Protein AF-A0A0E3AZK5-F1 (afdb_monomer)

Structure (mmCIF, N/CA/C/O backbone):
data_AF-A0A0E3AZK5-F1
#
_entry.id   AF-A0A0E3AZK5-F1
#
loop_
_atom_site.group_PDB
_atom_site.id
_atom_site.type_symbol
_atom_site.label_atom_id
_atom_site.label_alt_id
_atom_site.label_comp_id
_atom_site.label_asym_id
_atom_site.label_entity_id
_atom_site.label_seq_id
_atom_site.pdbx_PDB_ins_code
_atom_site.Cartn_x
_atom_site.Cartn_y
_atom_site.Cartn_z
_atom_site.occupancy
_atom_site.B_iso_or_equiv
_atom_site.auth_seq_id
_atom_site.auth_comp_id
_atom_site.auth_asym_id
_atom_site.auth_atom_id
_atom_site.pdbx_PDB_model_num
ATOM 1 N N . MET A 1 1 ? -5.463 3.714 -2.138 1.00 70.75 1 MET A N 1
ATOM 2 C CA . MET A 1 1 ? -4.467 3.513 -1.055 1.00 70.75 1 MET A CA 1
ATOM 3 C C . MET A 1 1 ? -3.089 3.073 -1.551 1.00 70.75 1 MET A C 1
ATOM 5 O O . MET A 1 1 ? -2.110 3.666 -1.127 1.00 70.75 1 MET A O 1
ATOM 9 N N . ALA A 1 2 ? -2.965 2.024 -2.381 1.00 78.50 2 ALA A N 1
ATOM 10 C CA . ALA A 1 2 ? -1.644 1.523 -2.801 1.00 78.50 2 ALA A CA 1
ATOM 11 C C . ALA A 1 2 ? -0.854 2.525 -3.663 1.00 78.50 2 ALA A C 1
ATOM 13 O O . ALA A 1 2 ? 0.366 2.587 -3.544 1.00 78.50 2 ALA A O 1
ATOM 14 N N . VAL A 1 3 ? -1.567 3.284 -4.501 1.00 84.88 3 VAL A N 1
ATOM 15 C CA . VAL A 1 3 ? -1.012 4.320 -5.381 1.00 84.88 3 VAL A CA 1
ATOM 16 C C . VAL A 1 3 ? -0.935 5.662 -4.650 1.00 84.88 3 VAL A C 1
ATOM 18 O O . VAL A 1 3 ? 0.124 6.267 -4.658 1.00 84.88 3 VAL A O 1
ATOM 21 N N . ASP A 1 4 ? -1.991 6.068 -3.934 1.00 85.94 4 ASP A N 1
ATOM 22 C CA . ASP A 1 4 ? -2.040 7.359 -3.213 1.00 85.94 4 ASP A CA 1
ATOM 23 C C . ASP A 1 4 ? -1.015 7.453 -2.070 1.00 85.94 4 ASP A C 1
ATOM 25 O O . ASP A 1 4 ? -0.400 8.490 -1.843 1.00 85.94 4 ASP A O 1
ATOM 29 N N . PHE A 1 5 ? -0.793 6.342 -1.358 1.00 89.88 5 PHE A N 1
ATOM 30 C CA . PHE A 1 5 ? 0.153 6.259 -0.246 1.00 89.88 5 PHE A CA 1
ATOM 31 C C . PHE A 1 5 ? 1.169 5.135 -0.490 1.00 89.88 5 PHE A C 1
ATOM 33 O O . PHE A 1 5 ? 1.164 4.117 0.216 1.00 89.88 5 PHE A O 1
ATOM 40 N N . PRO A 1 6 ? 2.087 5.293 -1.463 1.00 90.62 6 PRO A N 1
ATOM 41 C CA . PRO A 1 6 ? 2.997 4.222 -1.864 1.00 90.62 6 PRO A CA 1
ATOM 42 C C . PRO A 1 6 ? 3.951 3.836 -0.726 1.00 90.62 6 PRO A C 1
ATOM 44 O O . PRO A 1 6 ? 4.367 2.685 -0.624 1.00 90.62 6 PRO A O 1
ATOM 47 N N . ALA A 1 7 ? 4.242 4.759 0.197 1.00 91.38 7 ALA A N 1
ATOM 48 C CA . ALA A 1 7 ? 5.083 4.509 1.367 1.00 91.38 7 ALA A CA 1
ATOM 49 C C . ALA A 1 7 ? 4.430 3.592 2.421 1.00 91.38 7 ALA A C 1
ATOM 51 O O . ALA A 1 7 ? 5.108 3.114 3.332 1.00 91.38 7 ALA A O 1
ATOM 52 N N . TYR A 1 8 ? 3.120 3.332 2.348 1.00 93.38 8 TYR A N 1
ATOM 53 C CA . TYR A 1 8 ? 2.458 2.504 3.353 1.00 93.38 8 TYR A CA 1
ATOM 54 C C . TYR A 1 8 ? 2.892 1.050 3.193 1.00 93.38 8 TYR A C 1
ATOM 56 O O . TYR A 1 8 ? 2.711 0.450 2.143 1.00 93.38 8 TYR A O 1
ATOM 64 N N . GLY A 1 9 ? 3.447 0.439 4.236 1.00 92.81 9 GLY A N 1
ATOM 65 C CA . GLY A 1 9 ? 3.643 -1.012 4.258 1.00 92.81 9 GLY A CA 1
ATOM 66 C C . GLY A 1 9 ? 2.309 -1.765 4.342 1.00 92.81 9 GLY A C 1
ATOM 67 O O . GLY A 1 9 ? 1.285 -1.196 4.724 1.00 92.81 9 GLY A O 1
ATOM 68 N N . GLN A 1 10 ? 2.330 -3.071 4.056 1.00 94.19 10 GLN A N 1
ATOM 69 C CA . GLN A 1 10 ? 1.148 -3.949 4.109 1.00 94.19 10 GLN A CA 1
ATOM 70 C C . GLN A 1 10 ? 0.384 -3.862 5.446 1.00 94.19 10 GLN A C 1
ATOM 72 O O . GLN A 1 10 ? -0.845 -3.889 5.474 1.00 94.19 10 GLN A O 1
ATOM 77 N N . GLN A 1 11 ? 1.105 -3.693 6.562 1.00 95.62 11 GLN A N 1
ATOM 78 C CA . GLN A 1 11 ? 0.511 -3.584 7.895 1.00 95.62 11 GLN A CA 1
ATOM 79 C C . GLN A 1 11 ? -0.162 -2.229 8.129 1.00 95.62 11 GLN A C 1
ATOM 81 O O . GLN A 1 11 ? -1.267 -2.177 8.660 1.00 95.62 11 GLN A O 1
ATOM 86 N N . ARG A 1 12 ? 0.454 -1.131 7.675 1.00 95.38 12 ARG A N 1
ATOM 87 C CA . ARG A 1 12 ? -0.147 0.206 7.772 1.00 95.38 12 ARG A CA 1
ATOM 88 C C . ARG A 1 12 ? -1.392 0.319 6.895 1.00 95.38 12 ARG A C 1
ATOM 90 O O . ARG A 1 12 ? -2.404 0.827 7.358 1.00 95.38 12 ARG A O 1
ATOM 97 N N . ALA A 1 13 ? -1.333 -0.206 5.672 1.00 95.06 13 ALA A N 1
ATOM 98 C CA . ALA A 1 13 ? -2.481 -0.253 4.773 1.00 95.06 13 ALA A CA 1
ATOM 99 C C . ALA A 1 13 ? -3.646 -1.065 5.373 1.00 95.06 13 ALA A C 1
ATOM 101 O O . ALA A 1 13 ? -4.781 -0.605 5.346 1.00 95.06 13 ALA A O 1
ATOM 102 N N . SER A 1 14 ? -3.364 -2.220 5.987 1.00 96.25 14 SER A N 1
ATOM 103 C CA . SER A 1 14 ? -4.361 -3.014 6.726 1.00 96.25 14 SER A CA 1
ATOM 104 C C . SER A 1 14 ? -4.979 -2.242 7.903 1.00 96.25 14 SER A C 1
ATOM 106 O O . SER A 1 14 ? -6.200 -2.222 8.046 1.00 96.25 14 SER A O 1
ATOM 108 N N . ASN A 1 15 ? -4.170 -1.542 8.706 1.00 96.56 15 ASN A N 1
ATOM 109 C CA . ASN A 1 15 ? -4.670 -0.734 9.824 1.00 96.56 15 ASN A CA 1
ATOM 110 C C . ASN A 1 15 ? -5.569 0.420 9.364 1.00 96.56 15 ASN A C 1
ATOM 112 O O . ASN A 1 15 ? -6.569 0.711 10.014 1.00 96.56 15 ASN A O 1
ATOM 116 N N . GLU A 1 16 ? -5.227 1.077 8.258 1.00 95.38 16 GLU A N 1
ATOM 117 C CA . GLU A 1 16 ? -6.013 2.193 7.735 1.00 95.38 16 GLU A CA 1
ATOM 118 C C . GLU A 1 16 ? -7.338 1.713 7.121 1.00 95.38 16 GLU A C 1
ATOM 120 O O . GLU A 1 16 ? -8.383 2.302 7.380 1.00 95.38 16 GLU A O 1
ATOM 125 N N . LEU A 1 17 ? -7.338 0.562 6.437 1.00 94.50 17 LEU A N 1
ATOM 126 C CA . LEU A 1 17 ? -8.573 -0.105 6.007 1.00 94.50 17 LEU A CA 1
ATOM 127 C C . LEU A 1 17 ? -9.451 -0.494 7.203 1.00 94.50 17 LEU A C 1
ATOM 129 O O . LEU A 1 17 ? -10.662 -0.280 7.177 1.00 94.50 17 LEU A O 1
ATOM 133 N N . LYS A 1 18 ? -8.844 -0.974 8.295 1.00 96.25 18 LYS A N 1
ATOM 134 C CA . LYS A 1 18 ? -9.572 -1.308 9.525 1.00 96.25 18 LYS A CA 1
A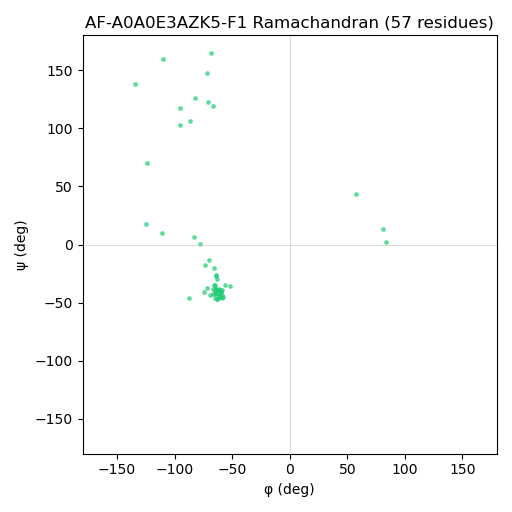TOM 135 C C . LYS A 1 18 ? -10.276 -0.089 10.127 1.00 96.25 18 LYS A C 1
ATOM 137 O O . LYS A 1 18 ? -11.401 -0.232 10.599 1.00 96.25 18 LYS A O 1
ATOM 142 N N . LYS A 1 19 ? -9.663 1.102 10.089 1.00 95.56 19 LYS A N 1
ATOM 143 C CA . LYS A 1 19 ? -10.315 2.350 10.539 1.00 95.56 19 LYS A CA 1
ATOM 144 C C . LYS A 1 19 ? -11.537 2.713 9.695 1.00 95.56 19 LYS A C 1
ATOM 146 O O . LYS A 1 19 ? -12.476 3.296 10.218 1.00 95.56 19 LYS A O 1
ATOM 151 N N . GLN A 1 20 ? -11.542 2.329 8.421 1.00 95.00 20 GLN A N 1
ATOM 152 C CA . GLN A 1 20 ? -12.669 2.506 7.500 1.00 95.00 20 GLN A CA 1
ATOM 153 C C . GLN A 1 20 ? -13.726 1.390 7.626 1.00 95.00 20 GLN A C 1
ATOM 155 O O . GLN A 1 20 ? -14.652 1.324 6.823 1.00 95.00 20 GLN A O 1
ATOM 160 N N . GLY A 1 21 ? -13.593 0.488 8.607 1.00 96.31 21 GLY A N 1
ATOM 161 C CA . GLY A 1 21 ? -14.494 -0.651 8.808 1.00 96.31 21 GLY A CA 1
ATOM 162 C C . GLY A 1 21 ? -14.170 -1.881 7.950 1.00 96.31 21 GLY A C 1
ATOM 163 O O . GLY A 1 21 ? -14.861 -2.891 8.051 1.00 96.31 21 GLY A O 1
ATOM 164 N N . ILE A 1 22 ? -13.104 -1.843 7.143 1.00 96.12 22 ILE A N 1
ATOM 165 C CA . ILE A 1 22 ? -12.680 -2.956 6.284 1.00 96.12 22 ILE A CA 1
ATOM 166 C C . ILE A 1 22 ? -11.602 -3.766 7.006 1.00 96.12 22 ILE A C 1
ATOM 168 O O . ILE A 1 22 ? -10.432 -3.387 7.071 1.00 96.12 22 ILE A O 1
ATOM 172 N N . ILE A 1 23 ? -11.982 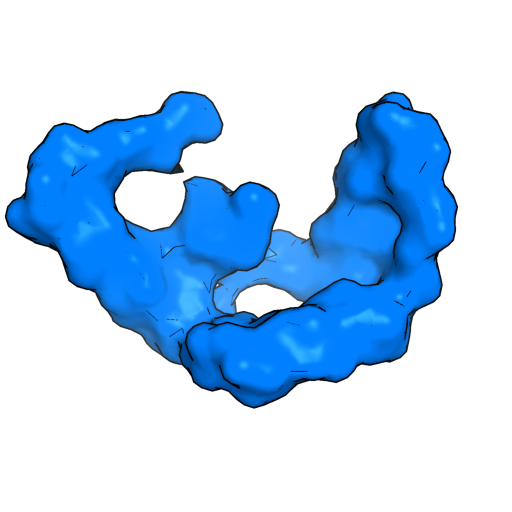-4.924 7.542 1.00 95.19 23 ILE A N 1
ATOM 173 C CA . ILE A 1 23 ? -11.049 -5.809 8.243 1.00 95.19 23 ILE A CA 1
ATOM 174 C C . ILE A 1 23 ? -10.374 -6.728 7.227 1.00 95.19 23 ILE A C 1
ATOM 176 O O . ILE A 1 23 ? -10.971 -7.675 6.721 1.00 95.19 23 ILE A O 1
ATOM 180 N N . VAL A 1 24 ? -9.101 -6.462 6.946 1.00 95.69 24 VAL A N 1
ATOM 181 C CA . VAL A 1 24 ? -8.283 -7.270 6.038 1.00 95.69 24 VAL A CA 1
ATOM 182 C C . VAL A 1 24 ? -6.914 -7.533 6.647 1.00 95.69 24 VAL A C 1
ATOM 184 O O . VAL A 1 24 ? -6.299 -6.638 7.227 1.00 95.69 24 VAL A O 1
ATOM 187 N N . ALA A 1 25 ? -6.414 -8.761 6.519 1.00 96.31 25 ALA A N 1
ATOM 188 C CA . ALA A 1 25 ? -5.091 -9.114 7.016 1.00 96.31 25 ALA A CA 1
ATOM 189 C C . ALA A 1 25 ? -3.976 -8.4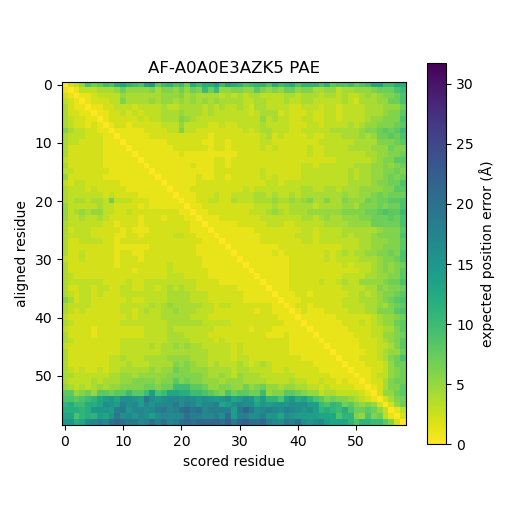81 6.153 1.00 96.31 25 ALA A C 1
ATOM 191 O O . ALA A 1 25 ? -4.129 -8.384 4.932 1.00 96.31 25 ALA A O 1
ATOM 192 N N . PRO A 1 26 ? -2.810 -8.124 6.732 1.00 95.94 26 PRO A N 1
ATOM 193 C CA . PRO A 1 26 ? -1.680 -7.582 5.969 1.00 95.94 26 PRO A CA 1
ATOM 194 C C . PRO A 1 26 ? -1.208 -8.503 4.833 1.00 95.94 26 PRO A C 1
ATOM 196 O O . PRO A 1 26 ? -0.838 -8.026 3.764 1.00 95.94 26 PRO A O 1
ATOM 199 N N . ALA A 1 27 ? -1.263 -9.825 5.035 1.00 96.88 27 ALA A N 1
ATOM 200 C CA . ALA A 1 27 ? -0.934 -10.799 3.995 1.00 96.88 27 ALA A CA 1
ATOM 201 C C . ALA A 1 27 ? -1.881 -10.687 2.787 1.00 96.88 27 ALA A C 1
ATOM 203 O O . ALA A 1 27 ? -1.423 -10.660 1.648 1.00 96.88 27 ALA A O 1
ATOM 204 N N . THR A 1 28 ? -3.184 -10.524 3.029 1.00 95.75 28 THR A N 1
ATOM 205 C CA . THR A 1 28 ? -4.187 -10.321 1.976 1.00 95.75 28 THR A CA 1
ATOM 206 C C . THR A 1 28 ? -3.952 -9.015 1.219 1.00 95.75 28 THR A C 1
ATOM 208 O O . THR A 1 28 ? -4.058 -9.000 -0.005 1.00 95.75 28 THR A O 1
ATOM 211 N N . VAL A 1 29 ? -3.558 -7.936 1.909 1.00 96.12 29 VAL A N 1
ATOM 212 C CA . VAL A 1 29 ? -3.171 -6.668 1.259 1.00 96.12 29 VAL A CA 1
ATOM 213 C C . VAL A 1 29 ? -2.021 -6.893 0.273 1.00 96.12 29 VAL A C 1
ATOM 215 O O . VAL A 1 29 ? -2.094 -6.449 -0.872 1.00 96.12 29 VAL A O 1
ATOM 218 N N . ARG A 1 30 ? -0.990 -7.647 0.675 1.00 94.94 30 ARG A N 1
ATOM 219 C CA . ARG A 1 30 ? 0.116 -8.008 -0.220 1.00 94.94 30 ARG A CA 1
ATOM 220 C C . ARG A 1 30 ? -0.339 -8.881 -1.386 1.00 94.94 30 ARG A C 1
ATOM 222 O O . ARG A 1 30 ? 0.099 -8.639 -2.504 1.00 94.94 30 ARG A O 1
ATOM 229 N N . SER A 1 31 ? -1.209 -9.867 -1.163 1.00 96.81 31 SER A N 1
ATOM 230 C CA . SER A 1 31 ? -1.747 -10.700 -2.248 1.00 96.81 31 SER A CA 1
ATOM 231 C C . SER A 1 31 ? -2.488 -9.870 -3.295 1.00 96.81 31 SER A C 1
ATOM 233 O O . SER A 1 31 ? -2.336 -10.128 -4.486 1.00 96.81 31 SER A O 1
ATOM 235 N N . VAL A 1 32 ? -3.248 -8.856 -2.872 1.00 95.19 32 VAL A N 1
ATOM 236 C CA . VAL A 1 32 ? -3.883 -7.901 -3.792 1.00 95.19 32 VAL A CA 1
ATOM 237 C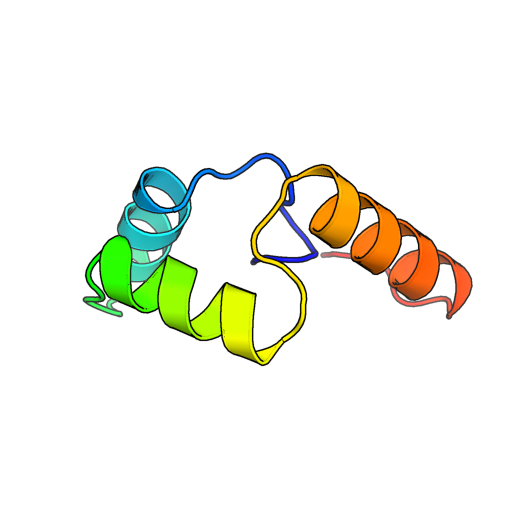 C . VAL A 1 32 ? -2.820 -7.114 -4.556 1.00 95.19 32 VAL A C 1
ATOM 239 O O . VAL A 1 32 ? -2.888 -7.043 -5.776 1.00 95.19 32 VAL A O 1
ATOM 242 N N . TRP A 1 33 ? -1.797 -6.586 -3.881 1.00 95.62 33 TRP A N 1
ATOM 243 C CA . TRP A 1 33 ? -0.718 -5.859 -4.555 1.00 95.62 33 TRP A CA 1
ATOM 244 C C . TRP A 1 33 ? 0.017 -6.697 -5.600 1.00 95.62 33 TRP A C 1
ATOM 246 O O . TRP A 1 33 ? 0.234 -6.210 -6.700 1.00 95.62 33 TRP A O 1
ATOM 256 N N . VAL A 1 34 ? 0.335 -7.960 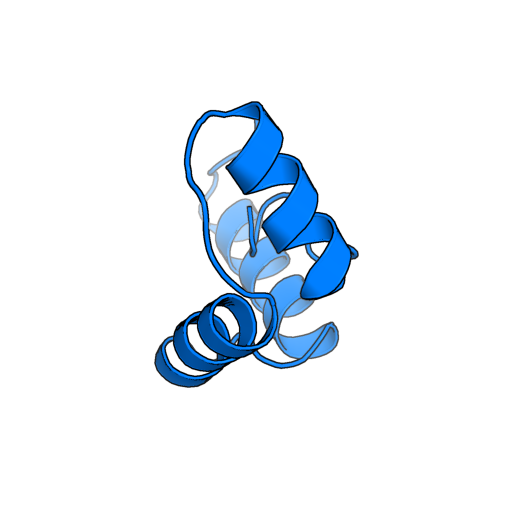-5.306 1.00 95.81 34 VAL A N 1
ATOM 257 C CA . VAL A 1 34 ? 0.979 -8.871 -6.271 1.00 95.81 34 VAL A CA 1
ATOM 258 C C . VAL A 1 34 ? 0.116 -9.061 -7.521 1.00 95.81 34 VAL A C 1
ATOM 260 O O . VAL A 1 34 ? 0.638 -9.054 -8.629 1.00 95.81 34 VAL A O 1
ATOM 263 N N . ARG A 1 35 ? -1.211 -9.178 -7.372 1.00 95.50 35 ARG A N 1
ATOM 264 C CA . ARG A 1 35 ? -2.135 -9.321 -8.514 1.00 95.50 35 ARG A CA 1
ATOM 265 C C . ARG A 1 35 ? -2.185 -8.086 -9.416 1.00 95.50 35 ARG A C 1
ATOM 267 O O . ARG A 1 35 ? -2.613 -8.201 -10.558 1.00 95.50 35 ARG A O 1
ATOM 274 N N . HIS A 1 36 ? -1.768 -6.934 -8.902 1.00 93.25 36 HIS A N 1
ATOM 275 C CA . HIS A 1 36 ? -1.769 -5.661 -9.616 1.00 93.25 36 HIS A CA 1
ATOM 276 C C . HIS A 1 36 ? -0.361 -5.146 -9.946 1.00 93.25 36 HIS A C 1
ATOM 278 O O . HIS A 1 36 ? -0.241 -4.006 -10.374 1.00 93.25 36 HIS A O 1
ATOM 284 N N . ASP A 1 37 ? 0.689 -5.954 -9.758 1.00 93.56 37 ASP A N 1
ATOM 285 C CA . ASP A 1 37 ? 2.089 -5.538 -9.937 1.00 93.56 37 ASP A CA 1
ATOM 286 C C . ASP A 1 37 ? 2.473 -4.327 -9.055 1.00 93.56 37 ASP A C 1
ATOM 288 O O . ASP A 1 37 ? 3.100 -3.370 -9.491 1.00 93.56 37 ASP A O 1
ATOM 292 N N . LEU A 1 38 ? 2.050 -4.334 -7.788 1.00 94.88 38 LEU A N 1
ATOM 293 C CA . LEU A 1 38 ? 2.254 -3.253 -6.809 1.00 94.88 38 LEU A CA 1
ATOM 294 C C . LEU A 1 38 ? 2.941 -3.739 -5.523 1.00 94.88 38 LEU A C 1
ATOM 296 O O . LEU A 1 38 ? 2.862 -3.101 -4.474 1.00 94.88 38 LEU A O 1
ATOM 300 N N . GLU A 1 39 ? 3.582 -4.902 -5.544 1.00 92.88 39 GLU A N 1
ATOM 301 C CA . GLU A 1 39 ? 4.086 -5.563 -4.339 1.00 92.88 39 GLU A CA 1
ATOM 302 C C . GLU A 1 39 ? 5.337 -4.911 -3.739 1.00 92.88 39 GLU A C 1
ATOM 304 O O . GLU A 1 39 ? 5.642 -5.128 -2.564 1.00 92.88 39 GLU A O 1
ATOM 309 N N . THR A 1 40 ? 6.043 -4.085 -4.514 1.00 93.62 40 THR A N 1
ATOM 310 C CA . THR A 1 40 ? 7.207 -3.321 -4.052 1.00 93.62 40 THR A CA 1
ATOM 311 C C . THR A 1 40 ? 6.905 -1.829 -3.975 1.00 93.62 40 THR A C 1
ATOM 313 O O . THR A 1 40 ? 5.966 -1.316 -4.585 1.00 93.62 40 THR A O 1
ATOM 316 N N . PHE A 1 41 ? 7.703 -1.102 -3.192 1.00 92.00 41 PHE A N 1
ATOM 317 C CA . PHE A 1 41 ? 7.612 0.357 -3.142 1.00 92.00 41 PHE A CA 1
ATOM 318 C C . PHE A 1 41 ? 7.898 0.987 -4.510 1.00 92.00 41 PHE A C 1
ATOM 320 O O . PHE A 1 41 ? 7.122 1.821 -4.957 1.00 92.00 41 PHE A O 1
ATOM 327 N N . SER A 1 42 ? 8.944 0.536 -5.207 1.00 93.56 42 SER A N 1
ATOM 328 C CA . SER A 1 42 ? 9.320 1.059 -6.526 1.00 93.56 42 SER A CA 1
ATOM 329 C C . SER A 1 42 ? 8.207 0.898 -7.561 1.00 93.56 42 SER A C 1
ATOM 331 O O . SER A 1 42 ? 7.937 1.825 -8.317 1.00 93.56 42 SER A O 1
ATOM 333 N N . LYS A 1 43 ? 7.515 -0.250 -7.565 1.00 94.25 43 LYS A N 1
ATOM 334 C CA . LYS A 1 43 ? 6.363 -0.479 -8.446 1.00 94.25 43 LYS A CA 1
ATOM 335 C C . LYS A 1 43 ? 5.198 0.457 -8.124 1.00 94.25 43 LYS A C 1
ATOM 337 O O . LYS A 1 43 ? 4.613 1.046 -9.027 1.00 94.25 43 LYS A O 1
ATOM 342 N N . ARG A 1 44 ? 4.911 0.666 -6.836 1.00 94.44 44 ARG A N 1
ATOM 343 C CA . ARG A 1 44 ? 3.873 1.611 -6.390 1.00 94.44 44 ARG A CA 1
ATOM 344 C C . ARG A 1 44 ? 4.216 3.063 -6.697 1.00 94.44 44 ARG A C 1
ATOM 346 O O . ARG A 1 44 ? 3.331 3.804 -7.103 1.00 94.44 44 ARG A O 1
ATOM 353 N N . LEU A 1 45 ? 5.483 3.450 -6.561 1.00 93.75 45 LEU A N 1
ATOM 354 C CA . LEU A 1 45 ? 5.956 4.783 -6.932 1.00 93.75 45 LEU A CA 1
ATOM 355 C C . LEU A 1 45 ? 5.799 5.019 -8.437 1.00 93.75 45 LEU A C 1
ATOM 357 O O . LEU A 1 45 ? 5.217 6.018 -8.838 1.00 93.75 45 LEU A O 1
ATOM 361 N N . LYS A 1 46 ? 6.208 4.053 -9.265 1.00 92.62 46 LYS A N 1
ATOM 362 C CA . LYS A 1 46 ? 6.022 4.123 -10.719 1.00 92.62 46 LYS A CA 1
ATOM 363 C C . LYS A 1 46 ? 4.543 4.202 -11.112 1.00 92.62 46 LYS A C 1
ATOM 365 O O . LYS A 1 46 ? 4.183 4.929 -12.034 1.00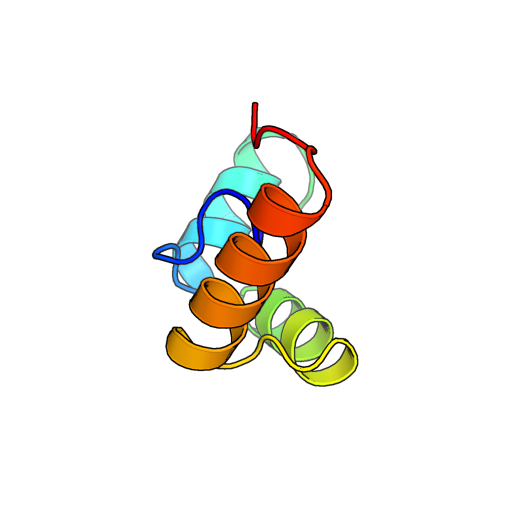 92.62 46 LYS A O 1
ATOM 370 N N . ALA A 1 47 ? 3.677 3.466 -10.416 1.00 91.38 47 ALA A N 1
ATOM 371 C CA . ALA A 1 47 ? 2.235 3.547 -10.629 1.00 91.38 47 ALA A CA 1
ATOM 372 C C . ALA A 1 47 ? 1.679 4.935 -10.274 1.00 91.38 47 ALA A C 1
ATOM 374 O O . ALA A 1 47 ? 0.829 5.443 -10.998 1.00 91.38 47 ALA A O 1
ATOM 375 N N . LEU A 1 48 ? 2.186 5.566 -9.209 1.00 91.56 48 LEU A N 1
ATOM 376 C CA . LEU A 1 48 ? 1.829 6.934 -8.832 1.00 91.56 48 LEU A CA 1
ATOM 377 C C . LEU A 1 48 ? 2.285 7.952 -9.884 1.00 91.56 48 LEU A C 1
ATOM 379 O O . LEU A 1 48 ? 1.493 8.790 -10.298 1.00 91.56 48 LEU A O 1
ATOM 383 N N . GLU A 1 49 ? 3.521 7.846 -10.368 1.00 90.88 49 GLU A N 1
ATOM 384 C CA . GLU A 1 49 ? 4.042 8.704 -11.440 1.00 90.88 49 GLU A CA 1
ATOM 385 C C . GLU A 1 49 ? 3.201 8.582 -12.719 1.00 90.88 49 GLU A C 1
ATOM 387 O O . GLU A 1 49 ? 2.801 9.588 -13.303 1.00 90.88 49 GLU A O 1
ATOM 392 N N . ALA A 1 50 ? 2.872 7.352 -13.128 1.00 90.56 50 ALA A N 1
ATOM 393 C CA . ALA A 1 50 ? 2.032 7.099 -14.296 1.00 90.56 50 ALA A CA 1
ATOM 394 C C . ALA A 1 50 ? 0.599 7.626 -14.117 1.00 90.56 50 ALA A C 1
ATOM 396 O O . ALA A 1 50 ? -0.020 8.070 -15.084 1.00 90.56 50 ALA A O 1
ATOM 397 N N . PHE A 1 51 ? 0.067 7.572 -12.896 1.00 87.62 51 PHE A N 1
ATOM 398 C CA . PHE A 1 51 ? -1.251 8.099 -12.551 1.00 87.62 51 PHE A CA 1
ATOM 399 C C . PHE A 1 51 ? -1.279 9.634 -12.593 1.00 87.62 51 PHE A C 1
ATOM 401 O O . PHE A 1 51 ? -2.183 10.212 -13.194 1.00 87.62 51 PHE A O 1
ATOM 408 N N . MET A 1 52 ? -0.243 10.292 -12.060 1.00 87.75 52 MET A N 1
ATOM 409 C CA . MET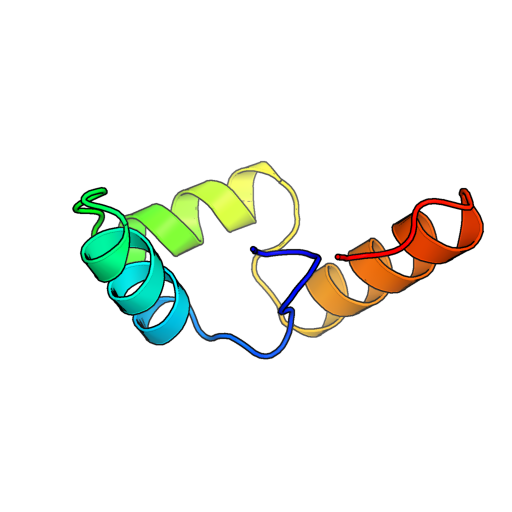 A 1 52 ? -0.075 11.749 -12.144 1.00 87.75 52 MET A CA 1
ATOM 410 C C . MET A 1 52 ? 0.123 12.223 -13.589 1.00 87.75 52 MET A C 1
ATOM 412 O O . MET A 1 52 ? -0.459 13.227 -13.993 1.00 87.75 52 MET A O 1
ATOM 416 N N . ALA A 1 53 ? 0.896 11.487 -14.394 1.00 88.50 53 ALA A N 1
ATOM 417 C CA . ALA A 1 53 ? 1.111 11.801 -15.808 1.00 88.50 53 ALA A CA 1
ATOM 418 C C . ALA A 1 53 ? -0.180 11.714 -16.645 1.00 88.50 53 ALA A C 1
ATOM 420 O O . ALA A 1 53 ? -0.310 12.412 -17.647 1.00 88.50 53 ALA A O 1
ATOM 421 N N . GLN A 1 54 ? -1.149 10.896 -16.220 1.00 84.81 54 GLN A N 1
ATOM 422 C CA . GLN A 1 54 ? -2.487 10.822 -16.821 1.00 84.81 54 GLN A CA 1
ATOM 423 C C . GLN A 1 54 ? -3.409 11.983 -16.401 1.00 84.81 54 GLN A C 1
ATOM 425 O O . GLN A 1 54 ? -4.554 12.038 -16.843 1.00 84.81 54 GLN A O 1
ATOM 430 N N . GLY A 1 55 ? -2.932 12.920 -15.573 1.00 76.50 55 GLY A N 1
ATOM 431 C CA . GLY A 1 55 ? -3.700 14.079 -15.116 1.00 76.50 55 GLY A CA 1
ATOM 432 C C . GLY A 1 55 ? -4.658 13.782 -13.962 1.00 76.50 55 GLY A C 1
ATOM 433 O O . GLY A 1 55 ? -5.519 14.609 -13.668 1.00 76.50 55 GLY A O 1
ATOM 434 N N . ASN A 1 56 ? -4.528 12.624 -13.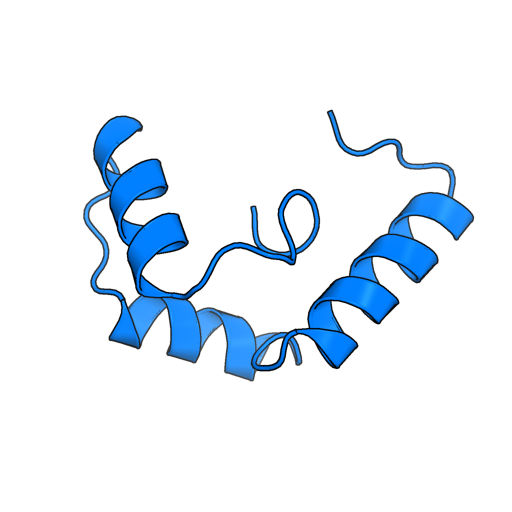305 1.00 71.88 56 ASN A N 1
ATOM 435 C CA . ASN A 1 56 ? -5.335 12.291 -12.138 1.00 71.88 56 ASN A CA 1
ATOM 436 C C . ASN A 1 56 ? -4.565 12.659 -10.860 1.00 71.88 56 ASN A C 1
ATOM 438 O O . ASN A 1 56 ? -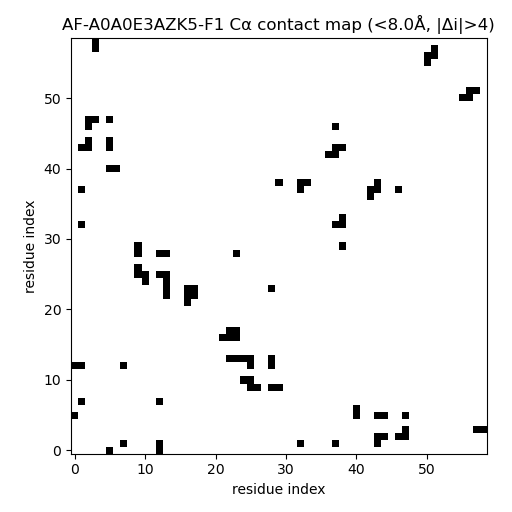3.481 12.133 -10.598 1.00 71.88 56 ASN A O 1
ATOM 442 N N . SER A 1 57 ? -5.103 13.590 -10.074 1.00 60.41 57 SER A N 1
ATOM 443 C CA . SER A 1 57 ? -4.496 14.007 -8.807 1.00 60.41 57 SER A CA 1
ATOM 444 C C . SER A 1 57 ? -4.872 13.012 -7.702 1.00 60.41 57 SER A C 1
ATOM 446 O O . SER A 1 57 ? -6.066 12.769 -7.515 1.00 60.41 57 SER A O 1
ATOM 448 N N . PRO A 1 58 ? -3.911 12.434 -6.955 1.00 63.44 58 PRO A N 1
ATOM 449 C CA . PRO A 1 58 ? -4.235 11.678 -5.750 1.00 63.44 58 PRO A CA 1
ATOM 450 C C . PRO A 1 58 ? -4.801 12.657 -4.710 1.00 63.44 58 PRO A C 1
ATOM 452 O O . PRO A 1 58 ? -4.150 13.646 -4.370 1.00 63.44 58 PRO A O 1
ATOM 455 N N . VAL A 1 59 ? -6.045 12.418 -4.292 1.00 57.75 59 VAL A N 1
ATOM 456 C CA . VAL A 1 59 ? -6.772 13.206 -3.277 1.00 57.75 59 VAL A CA 1
ATOM 457 C C . VAL A 1 59 ? -6.243 12.979 -1.867 1.00 57.75 59 VAL A C 1
ATOM 459 O O . VAL A 1 59 ? -5.864 11.828 -1.546 1.00 57.75 59 VAL A O 1
#

pLDDT: mean 90.47, std 8.95, range [57.75, 96.88]

Sequence (59 aa):
MAVDFPAYGQQRASNELKKQGIIVAPATVRSVWVRHDLETFSKRLKALEAFMAQGNSPV

Foldseek 3Di:
DCQLCVVDQLVNVQVVCVVVVRHDDSVVSLVVCVVVVRNDSVSSPVVNVVCVVVVHDRD

Organism: NCBI:txid280505

Solvent-accessible surface area (backbone atoms only — not comparable to full-atom values): 3312 Å² total; per-residue (Å²): 100,64,47,72,40,34,85,54,49,44,60,55,49,24,53,56,37,39,74,73,71,43,85,52,55,34,67,56,50,42,55,52,23,54,77,68,64,37,69,45,55,69,43,13,46,52,49,32,54,54,41,47,74,70,73,48,77,77,128

Secondary structure (DSSP, 8-state):
-TTT-TT--HHHHHHHHHHTT----HHHHHHHHHHTT-SSHHHHHHHHHHHHHTTPPP-

Radius of gyration: 11.55 Å; Cα contacts (8 Å, |Δi|>4): 52; chains: 1; bounding box: 24×25×27 Å

Mean predicted aligned error: 3.98 Å

Nearest PDB structures (foldseek):
  4dck-assembly1_B  TM=4.372E-01  e=7.176E+00  Homo sapiens